Protein AF-A0A921ZK07-F1 (afdb_monomer_lite)

Foldseek 3Di:
DVVVVVVVVVVVVVLVVVQVVVLVVDDPLLSVLQVPADCDPHSRDPCVVVSVVVSVVVVVVVVVPPDPPPPPPPDDDPDDPDDDDDPPPDDDDDDDDDDDDDDDDDDDDDDDDDDDDDDDDDDDDDDPDDDPDDDDDDDDDDDDDD

Sequence (146 aa):
MDAIRILCDLQHSDSNTRRNFILFALKKEMKEHLTKTIIDGFLFGEQLCETLKSAKAVTKSGAELKPDSENRNVQGRPCKPGPSRPLNRKAPPARRPPGPAASTSRNYEPAHWTRPAPPLPQPALSSRQSYRHQAPAPRPSQRRRP

Organism: Manduca sexta (NCBI:txid7130)

Radius of gyration: 37.28 Å; chains: 1; bounding box: 109×57×79 Å

pLDDT: mean 71.56, std 17.66, range [44.19, 96.44]

Structure (mmCIF, N/CA/C/O backbone):
data_AF-A0A921ZK07-F1
#
_entry.id   AF-A0A921ZK07-F1
#
loop_
_atom_site.group_PDB
_atom_site.id
_atom_site.type_symbol
_atom_site.label_atom_id
_atom_site.label_alt_id
_atom_site.label_comp_id
_atom_site.label_asym_id
_atom_site.label_entity_id
_atom_site.label_seq_id
_atom_site.pdbx_PDB_ins_code
_atom_site.Cartn_x
_atom_site.Cartn_y
_atom_site.Cartn_z
_atom_site.occupancy
_atom_site.B_iso_or_equiv
_atom_site.auth_seq_id
_atom_site.auth_comp_id
_atom_site.auth_asym_id
_atom_site.auth_atom_id
_atom_site.pdbx_PDB_model_num
ATOM 1 N N . MET A 1 1 ? 13.019 8.284 -25.678 1.00 74.06 1 MET A N 1
ATOM 2 C CA . MET A 1 1 ? 12.558 8.628 -24.312 1.00 74.06 1 MET A CA 1
ATOM 3 C C . MET A 1 1 ? 11.719 7.514 -23.660 1.00 74.06 1 MET A C 1
ATOM 5 O O . MET A 1 1 ? 11.307 7.683 -22.521 1.00 74.06 1 MET A O 1
ATOM 9 N N . ASP A 1 2 ? 11.516 6.351 -24.295 1.00 91.88 2 ASP A N 1
ATOM 10 C CA . ASP A 1 2 ? 10.645 5.295 -23.740 1.00 91.88 2 ASP A CA 1
ATOM 11 C C . ASP A 1 2 ? 11.301 4.388 -22.696 1.00 91.88 2 ASP A C 1
ATOM 13 O O . ASP A 1 2 ? 10.620 3.912 -21.795 1.00 91.88 2 ASP A O 1
ATOM 17 N N . ALA A 1 3 ? 12.623 4.201 -22.748 1.00 95.31 3 ALA A N 1
ATOM 18 C CA . ALA A 1 3 ? 13.336 3.368 -21.777 1.00 95.31 3 ALA A CA 1
ATOM 19 C C . ALA A 1 3 ? 13.137 3.843 -20.324 1.00 95.31 3 ALA A C 1
ATOM 21 O O . ALA A 1 3 ? 12.960 3.024 -19.428 1.00 95.31 3 ALA A O 1
ATOM 22 N N . ILE A 1 4 ? 13.102 5.163 -20.099 1.00 95.75 4 ILE A N 1
ATOM 23 C CA . ILE A 1 4 ? 12.866 5.749 -18.770 1.00 95.75 4 ILE A CA 1
ATOM 24 C C . ILE A 1 4 ? 11.428 5.481 -18.315 1.00 95.75 4 ILE A C 1
ATOM 26 O O . ILE A 1 4 ? 11.216 5.121 -17.164 1.00 95.75 4 ILE A O 1
ATOM 30 N N . ARG A 1 5 ? 10.444 5.592 -19.219 1.00 95.94 5 ARG A N 1
ATOM 31 C CA . ARG A 1 5 ? 9.034 5.302 -18.907 1.00 95.94 5 ARG A CA 1
ATOM 32 C C . ARG A 1 5 ? 8.846 3.839 -18.518 1.00 95.94 5 ARG A C 1
ATOM 34 O O . ARG A 1 5 ? 8.295 3.567 -17.461 1.00 95.94 5 ARG A O 1
ATOM 41 N N . ILE A 1 6 ? 9.401 2.921 -19.311 1.00 96.44 6 ILE A N 1
ATOM 42 C CA . ILE A 1 6 ? 9.361 1.479 -19.032 1.00 96.44 6 ILE A CA 1
ATOM 43 C C . ILE A 1 6 ? 10.023 1.168 -17.682 1.00 96.44 6 ILE A C 1
ATOM 45 O O . ILE A 1 6 ? 9.493 0.378 -16.904 1.00 96.44 6 ILE A O 1
ATOM 49 N N . LEU A 1 7 ? 11.161 1.800 -17.378 1.00 96.38 7 LEU A N 1
ATOM 50 C CA . LEU A 1 7 ? 11.843 1.608 -16.099 1.00 96.38 7 LEU A CA 1
ATOM 51 C C . LEU A 1 7 ? 11.010 2.127 -14.919 1.00 96.38 7 LEU A C 1
ATOM 53 O O . LEU A 1 7 ? 10.919 1.447 -13.898 1.00 96.38 7 LEU A O 1
ATOM 57 N N . CYS A 1 8 ? 10.382 3.297 -15.056 1.00 95.00 8 CYS A N 1
ATOM 58 C CA . CYS A 1 8 ? 9.474 3.835 -14.044 1.00 95.00 8 CYS A CA 1
ATOM 59 C C . CYS A 1 8 ? 8.266 2.916 -13.817 1.00 95.00 8 CYS A C 1
ATOM 61 O O . CYS A 1 8 ? 7.923 2.649 -12.665 1.00 95.00 8 CYS A O 1
ATOM 63 N N . ASP A 1 9 ? 7.663 2.390 -14.885 1.00 95.38 9 ASP A N 1
ATOM 64 C CA . ASP A 1 9 ? 6.534 1.459 -14.792 1.00 95.38 9 ASP A CA 1
ATOM 65 C C . ASP A 1 9 ? 6.947 0.159 -14.085 1.00 95.38 9 ASP A C 1
ATOM 67 O O . ASP A 1 9 ? 6.244 -0.327 -13.192 1.00 95.38 9 ASP A O 1
ATOM 71 N N . LEU A 1 10 ? 8.128 -0.372 -14.417 1.00 96.38 10 LEU A N 1
ATOM 72 C CA . LEU A 1 10 ? 8.670 -1.575 -13.791 1.00 96.38 10 LEU A CA 1
ATOM 73 C C . LEU A 1 10 ? 8.946 -1.348 -12.300 1.00 96.38 10 LEU A C 1
ATOM 75 O O . LEU A 1 10 ? 8.469 -2.123 -11.471 1.00 96.38 10 LEU A O 1
ATOM 79 N N . GLN A 1 11 ? 9.615 -0.249 -11.951 1.00 94.69 11 GLN A N 1
ATOM 80 C CA . GLN A 1 11 ? 9.880 0.135 -10.562 1.00 94.69 11 GLN A CA 1
ATOM 81 C C . GLN A 1 11 ? 8.582 0.306 -9.759 1.00 94.69 11 GLN A C 1
ATOM 83 O O . GLN A 1 11 ? 8.489 -0.136 -8.609 1.00 94.69 11 GLN A O 1
ATOM 88 N N . HIS A 1 12 ? 7.566 0.932 -10.358 1.00 94.12 12 HIS A N 1
ATOM 89 C CA . HIS A 1 12 ? 6.263 1.120 -9.729 1.00 94.12 12 HIS A CA 1
ATOM 90 C C . HIS A 1 12 ? 5.552 -0.220 -9.493 1.00 94.12 12 HIS A C 1
ATOM 92 O O . HIS A 1 12 ? 5.036 -0.470 -8.398 1.00 94.12 12 HIS A O 1
ATOM 98 N N . SER A 1 13 ? 5.567 -1.108 -10.491 1.00 95.31 13 SER A N 1
ATOM 99 C CA . SER A 1 13 ? 4.964 -2.440 -10.397 1.00 95.31 13 SER A CA 1
ATOM 100 C C . SER A 1 13 ? 5.644 -3.320 -9.340 1.00 95.31 13 SER A C 1
ATOM 102 O O . SER A 1 13 ? 4.953 -3.965 -8.545 1.00 95.31 13 SER A O 1
ATOM 104 N N . ASP A 1 14 ? 6.978 -3.288 -9.259 1.00 95.38 14 ASP A N 1
ATOM 105 C CA . ASP A 1 14 ? 7.745 -4.042 -8.264 1.00 95.38 14 ASP A CA 1
ATOM 106 C C . ASP A 1 14 ? 7.466 -3.521 -6.850 1.00 95.38 14 ASP A C 1
ATOM 108 O O . ASP A 1 14 ? 7.134 -4.285 -5.939 1.00 95.38 14 ASP A O 1
ATOM 112 N N . SER A 1 15 ? 7.476 -2.198 -6.679 1.00 95.00 15 SER A N 1
ATOM 113 C CA . SER A 1 15 ? 7.170 -1.562 -5.395 1.00 95.00 15 SER A CA 1
ATOM 114 C C . SER A 1 15 ? 5.758 -1.910 -4.910 1.00 95.00 15 SER A C 1
ATOM 116 O O . SER A 1 15 ? 5.570 -2.281 -3.749 1.00 95.00 15 SER A O 1
ATOM 118 N N . ASN A 1 16 ? 4.756 -1.878 -5.792 1.00 93.75 16 ASN A N 1
ATOM 119 C CA . ASN A 1 16 ? 3.394 -2.285 -5.434 1.00 93.75 16 ASN A CA 1
ATOM 120 C C . ASN A 1 16 ? 3.303 -3.775 -5.090 1.00 93.75 16 ASN A C 1
ATOM 122 O O . ASN A 1 16 ? 2.633 -4.144 -4.122 1.00 93.75 16 ASN A O 1
ATOM 126 N N . THR A 1 17 ? 3.988 -4.634 -5.844 1.00 95.50 17 THR A N 1
ATOM 127 C CA . THR A 1 17 ? 3.996 -6.083 -5.601 1.00 95.50 17 THR A CA 1
ATOM 128 C C . THR A 1 17 ? 4.600 -6.401 -4.235 1.00 95.50 17 THR A C 1
ATOM 130 O O . THR A 1 17 ? 3.974 -7.085 -3.421 1.00 95.50 17 THR A O 1
ATOM 133 N N . ARG A 1 18 ? 5.769 -5.827 -3.932 1.00 95.50 18 ARG A N 1
ATOM 134 C CA . ARG A 1 18 ? 6.444 -5.966 -2.634 1.00 95.50 18 ARG A CA 1
ATOM 135 C C . ARG A 1 18 ? 5.578 -5.451 -1.491 1.00 95.50 18 ARG A C 1
ATOM 137 O O . ARG A 1 18 ? 5.453 -6.118 -0.464 1.00 95.50 18 ARG A O 1
ATOM 144 N N . ARG A 1 19 ? 4.937 -4.295 -1.672 1.00 94.38 19 ARG A N 1
ATOM 145 C CA . ARG A 1 19 ? 4.020 -3.737 -0.673 1.00 94.38 19 ARG A CA 1
ATOM 146 C C . ARG A 1 19 ? 2.864 -4.688 -0.393 1.00 94.38 19 ARG A C 1
ATOM 148 O O . ARG A 1 19 ? 2.606 -4.999 0.766 1.00 94.38 19 ARG A O 1
ATOM 155 N N . ASN A 1 20 ? 2.189 -5.164 -1.433 1.00 93.44 20 ASN A N 1
ATOM 156 C CA . ASN A 1 20 ? 1.038 -6.053 -1.295 1.00 93.44 20 ASN A CA 1
ATOM 157 C C . ASN A 1 20 ? 1.412 -7.373 -0.616 1.00 93.44 20 ASN A C 1
ATOM 159 O O . ASN A 1 20 ? 0.655 -7.861 0.225 1.00 93.44 20 ASN A O 1
ATOM 163 N N . PHE A 1 21 ? 2.597 -7.905 -0.924 1.00 95.19 21 PHE A N 1
ATOM 164 C CA . PHE A 1 21 ? 3.124 -9.098 -0.272 1.00 95.19 21 PHE A CA 1
ATOM 165 C C . PHE A 1 21 ? 3.306 -8.895 1.237 1.00 95.19 21 PHE A C 1
ATOM 167 O O . PHE A 1 21 ? 2.836 -9.705 2.034 1.00 95.19 21 PHE A O 1
ATOM 174 N N . ILE A 1 22 ? 3.908 -7.777 1.654 1.00 94.12 22 ILE A N 1
ATOM 175 C CA . ILE A 1 22 ? 4.076 -7.472 3.081 1.00 94.12 22 ILE A CA 1
ATOM 176 C C . ILE A 1 22 ? 2.721 -7.224 3.750 1.00 94.12 22 ILE A C 1
ATOM 178 O O . ILE A 1 22 ? 2.455 -7.777 4.815 1.00 94.12 22 ILE A O 1
ATOM 182 N N . LEU A 1 23 ? 1.831 -6.449 3.121 1.00 93.19 23 LEU A N 1
ATOM 183 C CA . LEU A 1 23 ? 0.497 -6.151 3.653 1.00 93.19 23 LEU A CA 1
ATOM 184 C C . LEU A 1 23 ? -0.361 -7.408 3.870 1.00 93.19 23 LEU A C 1
ATOM 186 O O . LEU A 1 23 ? -1.269 -7.377 4.700 1.00 93.19 23 LEU A O 1
ATOM 190 N N . PHE A 1 24 ? -0.102 -8.499 3.145 1.00 92.50 24 PHE A N 1
ATOM 191 C CA . PHE A 1 24 ? -0.786 -9.776 3.347 1.00 92.50 24 PHE A CA 1
ATOM 192 C C . PHE A 1 24 ? -0.428 -10.438 4.686 1.00 92.50 24 PHE A C 1
ATOM 194 O O . PHE A 1 24 ? -1.287 -11.061 5.306 1.00 92.50 24 PHE A O 1
ATOM 201 N N . ALA A 1 25 ? 0.805 -10.265 5.164 1.00 92.50 25 ALA A N 1
ATOM 202 C CA . ALA A 1 25 ? 1.273 -10.850 6.421 1.00 92.50 25 ALA A CA 1
ATOM 203 C C . ALA A 1 25 ? 0.873 -10.037 7.670 1.00 92.50 25 ALA A C 1
ATOM 205 O O . ALA A 1 25 ? 1.085 -10.484 8.799 1.00 92.50 25 ALA A O 1
ATOM 206 N N . LEU A 1 26 ? 0.318 -8.832 7.498 1.00 91.44 26 LEU A N 1
ATOM 207 C CA . LEU A 1 26 ? 0.016 -7.916 8.598 1.00 91.44 26 LEU A CA 1
ATOM 208 C C . LEU A 1 26 ? -1.435 -8.020 9.081 1.00 91.44 26 LEU A C 1
ATOM 210 O O . LEU A 1 26 ? -2.358 -8.365 8.346 1.00 91.44 26 LEU A O 1
ATOM 214 N N . LYS A 1 27 ? -1.648 -7.646 10.349 1.00 91.44 27 LYS A N 1
ATOM 215 C CA . LYS A 1 27 ? -2.985 -7.542 10.952 1.00 91.44 27 LYS A CA 1
ATOM 216 C C . LYS A 1 27 ? -3.842 -6.527 10.187 1.00 91.44 27 LYS A C 1
ATOM 218 O O . LYS A 1 27 ? -3.341 -5.483 9.770 1.00 91.44 27 LYS A O 1
ATOM 223 N N . LYS A 1 28 ? -5.149 -6.802 10.082 1.00 89.44 28 LYS A N 1
ATOM 224 C CA . LYS A 1 28 ? -6.123 -5.985 9.330 1.00 89.44 28 LYS A CA 1
ATOM 225 C C . LYS A 1 28 ? -6.067 -4.493 9.680 1.00 89.44 28 LYS A C 1
ATOM 227 O O . LYS A 1 28 ? -6.070 -3.667 8.777 1.00 89.44 28 LYS A O 1
ATOM 232 N N . GLU A 1 29 ? -5.983 -4.162 10.965 1.00 86.31 29 GLU A N 1
ATOM 233 C CA . GLU A 1 29 ? -5.932 -2.771 11.439 1.00 86.31 29 GLU A CA 1
ATOM 234 C C . GLU A 1 29 ? -4.684 -2.048 10.923 1.00 86.31 29 GLU A C 1
ATOM 236 O O . GLU A 1 29 ? -4.762 -0.977 10.334 1.00 86.31 29 GLU A O 1
ATOM 241 N N . MET A 1 30 ? -3.518 -2.683 11.054 1.00 87.12 30 MET A N 1
ATOM 242 C CA . MET A 1 30 ? -2.250 -2.098 10.624 1.00 87.12 30 MET A CA 1
ATOM 243 C C . MET A 1 30 ? -2.165 -1.989 9.098 1.00 87.12 30 MET A C 1
ATOM 245 O O . MET A 1 30 ? -1.643 -1.008 8.573 1.00 87.12 30 MET A O 1
ATOM 249 N N . LYS A 1 31 ? -2.747 -2.958 8.383 1.00 91.50 31 LYS A N 1
ATOM 250 C CA . LYS A 1 31 ? -2.878 -2.925 6.925 1.00 91.50 31 LYS A CA 1
ATOM 251 C C . LYS A 1 31 ? -3.627 -1.677 6.453 1.00 91.50 31 LYS A C 1
ATOM 253 O O . LYS A 1 31 ? -3.201 -1.064 5.479 1.00 91.50 31 LYS A O 1
ATOM 258 N N . GLU A 1 32 ? -4.704 -1.280 7.129 1.00 90.00 32 GLU A N 1
ATOM 259 C CA . GLU A 1 32 ? -5.491 -0.106 6.733 1.00 90.00 32 GLU A CA 1
ATOM 260 C C . GLU A 1 32 ? -4.671 1.191 6.794 1.00 90.00 32 GLU A C 1
ATOM 262 O O . GLU A 1 32 ? -4.749 2.016 5.884 1.00 90.00 32 GLU A O 1
ATOM 267 N N . HIS A 1 33 ? -3.843 1.348 7.827 1.00 89.44 33 HIS A N 1
ATOM 268 C CA . HIS A 1 33 ? -2.969 2.513 7.962 1.00 89.44 33 HIS A CA 1
ATOM 269 C C . HIS A 1 33 ? -1.824 2.497 6.944 1.00 89.44 33 HIS A C 1
ATOM 271 O O . HIS A 1 33 ? -1.545 3.515 6.317 1.00 89.44 33 HIS A O 1
ATOM 277 N N . LEU A 1 34 ? -1.206 1.335 6.720 1.00 90.88 34 LEU A N 1
ATOM 278 C CA . LEU A 1 34 ? -0.067 1.191 5.808 1.00 90.88 34 LEU A CA 1
ATOM 279 C C . LEU A 1 34 ? -0.450 1.212 4.323 1.00 90.88 34 LEU A C 1
ATOM 281 O O . LEU A 1 34 ? 0.401 1.453 3.477 1.00 90.88 34 LEU A O 1
ATOM 285 N N . THR A 1 35 ? -1.719 0.974 3.985 1.00 90.50 35 THR A N 1
ATOM 286 C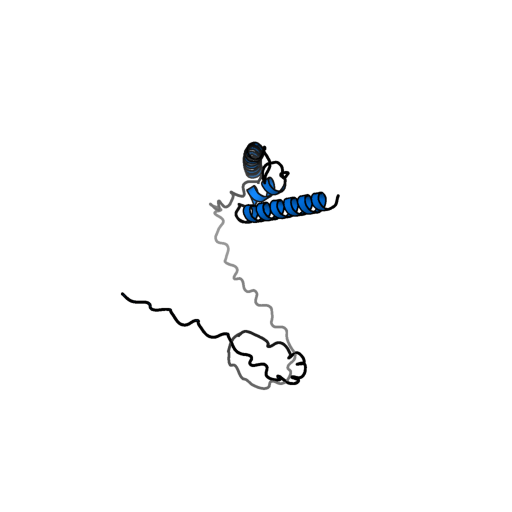 CA . THR A 1 35 ? -2.197 1.105 2.596 1.00 90.50 35 THR A CA 1
ATOM 287 C C . THR A 1 35 ? -2.326 2.575 2.182 1.00 90.50 35 THR A C 1
ATOM 289 O O . THR A 1 35 ? -2.262 2.887 0.998 1.00 90.50 35 THR A O 1
ATOM 292 N N . LYS A 1 36 ? -2.494 3.486 3.152 1.00 88.56 36 LYS A N 1
ATOM 293 C CA . LYS A 1 36 ? -2.657 4.929 2.915 1.00 88.56 36 LYS A CA 1
ATOM 294 C C . LYS A 1 36 ? -1.316 5.659 2.749 1.00 88.56 36 LYS A C 1
ATOM 296 O O . LYS A 1 36 ? -1.322 6.850 2.453 1.00 88.56 36 LYS A O 1
ATOM 301 N N . THR A 1 37 ? -0.181 4.983 2.949 1.00 90.38 37 THR A N 1
ATOM 302 C CA . THR A 1 37 ? 1.137 5.618 2.852 1.00 90.38 37 THR A CA 1
ATOM 303 C C . THR A 1 37 ? 1.645 5.693 1.413 1.00 90.38 37 THR A C 1
ATOM 305 O O . THR A 1 37 ? 1.381 4.830 0.570 1.00 90.38 37 THR A O 1
ATOM 308 N N . ILE A 1 38 ? 2.388 6.760 1.124 1.00 87.75 38 ILE A N 1
ATOM 309 C CA . ILE A 1 38 ? 2.998 7.007 -0.186 1.00 87.75 38 ILE A CA 1
ATOM 310 C C . ILE A 1 38 ? 4.273 6.156 -0.300 1.00 87.75 38 ILE A C 1
ATOM 312 O O . ILE A 1 38 ? 4.975 5.958 0.688 1.00 87.75 38 ILE A O 1
ATOM 316 N N . ILE A 1 39 ? 4.547 5.594 -1.488 1.00 88.50 39 ILE A N 1
ATOM 317 C CA . ILE A 1 39 ? 5.858 4.969 -1.750 1.00 88.50 39 ILE A CA 1
ATOM 318 C C . ILE A 1 39 ? 6.853 6.105 -1.975 1.00 88.50 39 ILE A C 1
ATOM 320 O O . ILE A 1 39 ? 6.635 6.909 -2.880 1.00 88.50 39 ILE A O 1
ATOM 324 N N . ASP A 1 40 ? 7.930 6.152 -1.207 1.00 86.25 40 ASP A N 1
ATOM 325 C CA . ASP A 1 40 ? 9.048 7.068 -1.432 1.00 86.25 40 ASP A CA 1
ATOM 326 C C . ASP A 1 40 ? 10.355 6.267 -1.550 1.00 86.25 40 ASP A C 1
ATOM 328 O O . ASP A 1 40 ? 10.350 5.166 -2.111 1.00 86.25 40 ASP A O 1
ATOM 332 N N . GLY A 1 41 ? 11.480 6.787 -1.043 1.00 85.69 41 GLY A N 1
ATOM 333 C CA . GLY A 1 41 ? 12.724 6.018 -0.927 1.00 85.69 41 GLY A CA 1
ATOM 334 C C . GLY A 1 41 ? 12.546 4.695 -0.167 1.00 85.69 41 GLY A C 1
ATOM 335 O O . GLY A 1 41 ? 13.324 3.757 -0.359 1.00 85.69 41 GLY A O 1
ATOM 336 N N . PHE A 1 42 ? 11.481 4.582 0.633 1.00 89.31 42 PHE A N 1
ATOM 337 C CA . PHE A 1 42 ? 11.064 3.378 1.329 1.00 89.31 42 PHE A CA 1
ATOM 338 C C . PHE A 1 42 ? 9.673 2.910 0.878 1.00 89.31 42 PHE A C 1
ATOM 340 O O . PHE A 1 42 ? 8.796 3.661 0.452 1.00 89.31 42 PHE A O 1
ATOM 347 N N . LEU A 1 43 ? 9.426 1.610 1.044 1.00 90.62 43 LEU A N 1
ATOM 348 C CA . LEU A 1 43 ? 8.199 0.956 0.579 1.00 90.62 43 LEU A CA 1
ATOM 349 C C . LEU A 1 43 ? 6.912 1.489 1.242 1.00 90.62 43 LEU A C 1
ATOM 351 O O . LEU A 1 43 ? 5.825 1.360 0.675 1.00 90.62 43 LEU A O 1
ATOM 355 N N . PHE A 1 44 ? 7.025 2.061 2.443 1.00 92.12 44 PHE A N 1
ATOM 356 C CA . PHE A 1 44 ? 5.905 2.582 3.237 1.00 92.12 44 PHE A CA 1
ATOM 357 C C . PHE A 1 44 ? 6.065 4.048 3.641 1.00 92.12 44 PHE A C 1
ATOM 359 O O . PHE A 1 44 ? 5.294 4.509 4.485 1.00 92.12 44 PHE A O 1
ATOM 366 N N . GLY A 1 45 ? 7.035 4.758 3.075 1.00 90.06 45 GLY A N 1
ATOM 367 C CA . GLY A 1 45 ? 7.335 6.115 3.495 1.00 90.06 45 GLY A CA 1
ATOM 368 C C . GLY A 1 45 ? 8.480 6.198 4.504 1.00 90.06 45 GLY A C 1
ATOM 369 O O . GLY A 1 45 ? 8.617 5.330 5.372 1.00 90.06 45 GLY A O 1
ATOM 370 N N . GLU A 1 46 ? 9.230 7.294 4.474 1.00 90.12 46 GLU A N 1
ATOM 371 C CA . GLU A 1 46 ? 10.140 7.708 5.552 1.00 90.12 46 GLU A CA 1
ATOM 372 C C . GLU A 1 46 ? 9.372 7.944 6.863 1.00 90.12 46 GLU A C 1
ATOM 374 O O . GLU A 1 46 ? 9.836 7.600 7.952 1.00 90.12 46 GLU A O 1
ATOM 379 N N . GLN A 1 47 ? 8.129 8.424 6.754 1.00 87.38 47 GLN A N 1
ATOM 380 C CA . GLN A 1 47 ? 7.236 8.711 7.883 1.00 87.38 47 GLN A CA 1
ATOM 381 C C . GLN A 1 47 ? 6.490 7.479 8.429 1.00 87.38 47 GLN A C 1
ATOM 383 O O . GLN A 1 47 ? 5.443 7.587 9.081 1.00 87.38 47 GLN A O 1
ATOM 388 N N . LEU A 1 48 ? 7.026 6.276 8.208 1.00 89.81 48 LEU A N 1
ATOM 389 C CA . LEU A 1 48 ? 6.459 5.032 8.736 1.00 89.81 48 LEU A CA 1
ATOM 390 C C . LEU A 1 48 ? 6.371 5.045 10.270 1.00 89.81 48 LEU A C 1
ATOM 392 O O . LEU A 1 48 ? 5.369 4.612 10.842 1.00 89.81 48 LEU A O 1
ATOM 396 N N . CYS A 1 49 ? 7.401 5.560 10.946 1.00 88.88 49 CYS A N 1
ATOM 397 C CA . CYS A 1 49 ? 7.434 5.652 12.407 1.00 88.88 49 CYS A CA 1
ATOM 398 C C . CYS A 1 49 ? 6.298 6.524 12.958 1.00 88.88 49 CYS A C 1
ATOM 400 O O . CYS A 1 49 ? 5.663 6.159 13.951 1.00 88.88 49 CYS A O 1
ATOM 402 N N . GLU A 1 50 ? 6.023 7.658 12.316 1.00 88.88 50 GLU A N 1
ATOM 403 C CA . GLU A 1 50 ? 4.927 8.554 12.690 1.00 88.88 50 GLU A CA 1
ATOM 404 C C . GLU A 1 50 ? 3.568 7.914 12.406 1.00 88.88 50 GLU A C 1
ATOM 406 O O . GLU A 1 50 ? 2.692 7.906 13.273 1.00 88.88 50 GLU A O 1
ATOM 411 N N . THR A 1 51 ? 3.435 7.271 11.243 1.00 88.56 51 THR A N 1
ATOM 412 C CA . THR A 1 51 ? 2.232 6.523 10.852 1.00 88.56 51 THR A CA 1
ATOM 413 C C . THR A 1 51 ? 1.918 5.396 11.837 1.00 88.56 51 THR A C 1
ATOM 415 O O . THR A 1 51 ? 0.761 5.153 12.167 1.00 88.56 51 THR A O 1
ATOM 418 N N . LEU A 1 52 ? 2.934 4.707 12.360 1.00 90.31 52 LEU A N 1
ATOM 419 C CA . LEU A 1 52 ? 2.725 3.636 13.332 1.00 90.31 52 LEU A CA 1
ATOM 420 C C . LEU A 1 52 ? 2.294 4.175 14.703 1.00 90.31 52 LEU A C 1
ATOM 422 O O . LEU A 1 52 ? 1.462 3.560 15.375 1.00 90.31 52 LEU A O 1
ATOM 426 N N . LYS A 1 53 ? 2.848 5.315 15.133 1.00 90.62 53 LYS A N 1
ATOM 427 C CA . LYS A 1 53 ? 2.433 5.984 16.376 1.00 90.62 53 LYS A CA 1
ATOM 428 C C . LYS A 1 53 ? 0.989 6.472 16.272 1.00 90.62 53 LYS A C 1
ATOM 430 O O . LYS A 1 53 ? 0.202 6.215 17.183 1.00 90.62 53 LYS A O 1
ATOM 435 N N . SER A 1 54 ? 0.633 7.108 15.157 1.00 88.12 54 SER A N 1
ATOM 436 C CA . SER A 1 54 ? -0.729 7.588 14.917 1.00 88.12 54 SER A CA 1
ATOM 437 C C . SER A 1 54 ? -1.718 6.432 14.786 1.00 88.12 54 SER A C 1
ATOM 439 O O . SER A 1 54 ? -2.761 6.474 15.426 1.00 88.12 54 SER A O 1
ATOM 441 N N . ALA A 1 55 ? -1.368 5.353 14.079 1.00 87.75 55 ALA A N 1
ATOM 442 C CA . ALA A 1 55 ? -2.189 4.146 13.993 1.00 87.75 55 ALA A CA 1
ATOM 443 C C . ALA A 1 55 ? -2.511 3.576 15.381 1.00 87.75 55 ALA A C 1
ATOM 445 O O . ALA A 1 55 ? -3.669 3.327 15.697 1.00 87.75 55 ALA A O 1
ATOM 446 N N . LYS A 1 56 ? -1.505 3.440 16.255 1.00 87.56 56 LYS A N 1
ATOM 447 C CA . LYS A 1 56 ? -1.717 2.958 17.629 1.00 87.56 56 LYS A CA 1
ATOM 448 C C . LYS A 1 56 ? -2.599 3.899 18.451 1.00 87.56 56 LYS A C 1
ATOM 450 O O . LYS A 1 56 ? -3.450 3.419 19.197 1.00 87.56 56 LYS A O 1
ATOM 455 N N . ALA A 1 57 ? -2.409 5.212 18.318 1.00 86.75 57 ALA A N 1
ATOM 456 C CA . ALA A 1 57 ? -3.247 6.202 18.990 1.00 86.75 57 ALA A CA 1
ATOM 457 C C . ALA A 1 57 ? -4.704 6.129 18.500 1.00 86.75 57 ALA A C 1
ATOM 459 O O . ALA A 1 57 ? -5.614 6.075 19.320 1.00 86.75 57 ALA A O 1
ATOM 460 N N . VAL A 1 58 ? -4.920 6.025 17.184 1.00 85.81 58 VAL A N 1
ATOM 461 C CA . VAL A 1 58 ? -6.250 5.901 16.568 1.00 85.81 58 VAL A CA 1
ATOM 462 C C . VAL A 1 58 ? -6.936 4.600 16.975 1.00 85.81 58 VAL A C 1
ATOM 464 O O . VAL A 1 58 ? -8.102 4.639 17.357 1.00 85.81 58 VAL A O 1
ATOM 467 N N . THR A 1 59 ? -6.238 3.460 16.964 1.00 85.00 59 THR A N 1
ATOM 468 C CA . THR A 1 59 ? -6.800 2.186 17.441 1.00 85.00 59 THR A CA 1
ATOM 469 C C . THR A 1 59 ? -7.190 2.270 18.917 1.00 85.00 59 THR A C 1
ATOM 471 O O . THR A 1 59 ? -8.260 1.790 19.287 1.00 85.00 59 THR A O 1
ATOM 474 N N . LYS A 1 60 ? -6.367 2.915 19.758 1.00 86.06 60 LYS A N 1
ATOM 475 C CA . LYS A 1 60 ? -6.680 3.119 21.179 1.00 86.06 60 LYS A CA 1
ATOM 476 C C . LYS A 1 60 ? -7.917 4.004 21.360 1.00 86.06 60 LYS A C 1
ATOM 478 O O . LYS A 1 60 ? -8.854 3.595 22.038 1.00 86.06 60 LYS A O 1
ATOM 483 N N . SER A 1 61 ? -7.960 5.168 20.715 1.00 81.25 61 SER A N 1
ATOM 484 C CA . SER A 1 61 ? -9.116 6.071 20.780 1.00 81.25 61 SER A CA 1
ATOM 485 C C . SER A 1 61 ? -10.382 5.430 20.204 1.00 81.25 61 SER A C 1
ATOM 487 O O . SER A 1 61 ? -11.467 5.600 20.748 1.00 81.25 61 SER A O 1
ATOM 489 N N . GLY A 1 62 ? -10.263 4.639 19.137 1.00 81.75 62 GLY A N 1
ATOM 490 C CA . GLY A 1 62 ? -11.381 3.894 18.561 1.00 81.75 62 GLY A CA 1
ATOM 491 C C . GLY A 1 62 ? -11.906 2.775 19.466 1.00 81.75 62 GLY A C 1
ATOM 492 O O . GLY A 1 62 ? -13.088 2.443 19.388 1.00 81.75 62 GLY A O 1
ATOM 493 N N . ALA A 1 63 ? -11.060 2.206 20.331 1.00 79.81 63 ALA A N 1
ATOM 494 C CA . ALA A 1 63 ? -11.482 1.233 21.334 1.00 79.81 63 ALA A CA 1
ATOM 495 C C . ALA A 1 63 ? -12.289 1.890 22.465 1.00 79.81 63 ALA A C 1
ATOM 497 O O . ALA A 1 63 ? -13.302 1.331 22.864 1.00 79.81 63 ALA A O 1
ATOM 498 N N . GLU A 1 64 ? -11.900 3.087 22.918 1.00 75.25 64 GLU A N 1
ATOM 499 C CA . GLU A 1 64 ? -12.628 3.849 23.952 1.00 75.25 64 GLU A CA 1
ATOM 500 C C . GLU A 1 64 ? -13.987 4.383 23.458 1.00 75.25 64 GLU A C 1
ATOM 502 O O . GLU A 1 64 ? -14.916 4.554 24.242 1.00 75.25 64 GLU A O 1
ATOM 507 N N . LEU A 1 65 ? -14.122 4.634 22.151 1.00 75.06 65 LEU A N 1
ATOM 508 C CA . LEU A 1 65 ? -15.361 5.128 21.535 1.00 75.06 65 LEU A CA 1
ATOM 509 C C . LEU A 1 65 ? -16.363 4.025 21.182 1.00 75.06 65 LEU A C 1
ATOM 511 O O . LEU A 1 65 ? -17.536 4.323 20.938 1.00 75.06 65 LEU A O 1
ATOM 515 N N . LYS A 1 66 ? -15.932 2.760 21.112 1.00 70.06 66 LYS A N 1
ATOM 516 C CA . LYS A 1 66 ? -16.886 1.658 20.992 1.00 70.06 66 LYS A CA 1
ATOM 517 C C . LYS A 1 66 ? -17.604 1.546 22.335 1.00 70.06 66 LYS A C 1
ATOM 519 O O . LYS A 1 66 ? -16.925 1.328 23.333 1.00 70.06 66 LYS A O 1
ATOM 524 N N . PRO A 1 67 ? -18.945 1.686 22.383 1.00 61.66 67 PRO A N 1
ATOM 525 C CA . PRO A 1 67 ? -19.671 1.446 23.615 1.00 61.66 67 PRO A CA 1
ATOM 526 C C . PRO A 1 67 ? -19.328 0.036 24.058 1.00 61.66 67 PRO A C 1
ATOM 528 O O . PRO A 1 67 ? -19.470 -0.919 23.282 1.00 61.66 67 PRO A O 1
ATOM 531 N N . ASP A 1 68 ? -18.806 -0.050 25.274 1.00 57.59 68 ASP A N 1
ATOM 532 C CA . ASP A 1 68 ? -18.383 -1.300 25.854 1.00 57.59 68 ASP A CA 1
ATOM 533 C C . ASP A 1 68 ? -19.555 -2.276 25.741 1.00 57.59 68 ASP A C 1
ATOM 535 O O . ASP A 1 68 ? -20.632 -2.079 26.307 1.00 57.59 68 ASP A O 1
ATOM 539 N N . SER A 1 69 ? -19.379 -3.313 24.925 1.00 57.25 69 SER A N 1
ATOM 540 C CA . SER A 1 69 ? -20.325 -4.428 24.891 1.00 57.25 69 SER A CA 1
ATOM 541 C C . SER A 1 69 ? -20.108 -5.330 26.108 1.00 57.25 69 SER A C 1
ATOM 543 O O . SER A 1 69 ? -20.573 -6.468 26.125 1.00 57.25 69 SER A O 1
ATOM 545 N N . GLU A 1 70 ? -19.410 -4.838 27.131 1.00 55.66 70 GLU A N 1
ATOM 546 C CA . GLU A 1 70 ? -19.338 -5.370 28.481 1.00 55.66 70 GLU A CA 1
ATOM 547 C C . GLU A 1 70 ? -20.668 -5.123 29.212 1.00 55.66 70 GLU A C 1
ATOM 549 O O . GLU A 1 70 ? -20.780 -4.394 30.194 1.00 55.66 70 GLU A O 1
ATOM 554 N N . ASN A 1 71 ? -21.731 -5.763 28.727 1.00 52.22 71 ASN A N 1
ATOM 555 C CA . ASN A 1 71 ? -22.815 -6.154 29.617 1.00 52.22 71 ASN A CA 1
ATOM 556 C C . ASN A 1 71 ? -23.387 -7.513 29.214 1.00 52.22 71 ASN A C 1
ATOM 558 O O . ASN A 1 71 ? -24.553 -7.678 28.855 1.00 52.22 71 ASN A O 1
ATOM 562 N N . ARG A 1 72 ? -22.527 -8.530 29.299 1.00 53.34 72 ARG A N 1
ATOM 563 C CA . ARG A 1 72 ? -22.956 -9.886 29.656 1.00 53.34 72 ARG A CA 1
ATOM 564 C C . ARG A 1 72 ? -22.580 -10.190 31.103 1.00 53.34 72 ARG A C 1
ATOM 566 O O . ARG A 1 72 ? -22.084 -11.267 31.402 1.00 53.34 72 ARG A O 1
ATOM 573 N N . ASN A 1 73 ? -22.897 -9.273 32.015 1.00 47.44 73 ASN A N 1
ATOM 574 C CA . ASN A 1 73 ? -23.172 -9.671 33.385 1.00 47.44 73 ASN A CA 1
ATOM 575 C C . ASN A 1 73 ? -24.658 -10.056 33.477 1.00 47.44 73 ASN A C 1
ATOM 577 O O . ASN A 1 73 ? -25.514 -9.261 33.855 1.00 47.44 73 ASN A O 1
ATOM 581 N N . VAL A 1 74 ? -24.988 -11.290 33.082 1.00 56.81 74 VAL A N 1
ATOM 582 C CA . VAL A 1 74 ? -26.268 -11.906 33.463 1.00 56.81 74 VAL A CA 1
ATOM 583 C C . VAL A 1 74 ? -26.110 -12.411 34.898 1.00 56.81 74 VAL A C 1
ATOM 585 O O . VAL A 1 74 ? -26.036 -13.610 35.148 1.00 56.81 74 VAL A O 1
ATOM 588 N N . GLN A 1 75 ? -26.028 -11.490 35.854 1.00 55.72 75 GLN A N 1
ATOM 589 C CA . GLN A 1 75 ? -26.282 -11.788 37.257 1.00 55.72 75 GLN A CA 1
ATOM 590 C C . GLN A 1 75 ? -27.621 -11.172 37.652 1.00 55.72 75 GLN A C 1
ATOM 592 O O . GLN A 1 75 ? -27.806 -9.961 37.663 1.00 55.72 75 GLN A O 1
ATOM 597 N N . GLY A 1 76 ? -28.555 -12.061 37.995 1.00 53.25 76 GLY A N 1
ATOM 598 C CA . GLY A 1 76 ? -29.543 -11.801 39.034 1.00 53.25 76 GLY A CA 1
ATOM 599 C C . GLY A 1 76 ? -30.742 -10.930 38.665 1.00 53.25 76 GLY A C 1
ATOM 600 O O . GLY A 1 76 ? -30.876 -9.814 39.153 1.00 53.25 76 GLY A O 1
ATOM 601 N N . ARG A 1 77 ? -31.725 -11.502 37.960 1.00 52.88 77 ARG A N 1
ATOM 602 C CA . ARG A 1 77 ? -33.133 -11.189 38.266 1.00 52.88 77 ARG A CA 1
ATOM 603 C C . ARG A 1 77 ? -33.750 -12.369 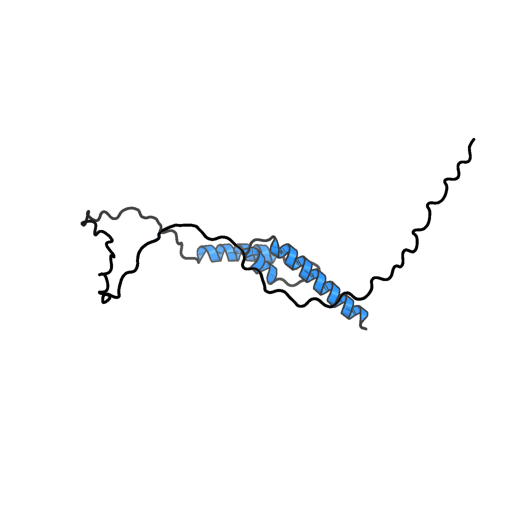39.018 1.00 52.88 77 ARG A C 1
ATOM 605 O O . ARG A 1 77 ? -33.931 -13.418 38.402 1.00 52.88 77 ARG A O 1
ATOM 612 N N . PRO A 1 78 ? -34.141 -12.233 40.299 1.00 55.59 78 PRO A N 1
ATOM 613 C CA . PRO A 1 78 ? -35.063 -13.173 40.903 1.00 55.59 78 PRO A CA 1
ATOM 614 C C . PRO A 1 78 ? -36.465 -12.793 40.420 1.00 55.59 78 PRO A C 1
ATOM 616 O O . PRO A 1 78 ? -37.108 -11.881 40.933 1.00 55.59 78 PRO A O 1
ATOM 619 N N . CYS A 1 79 ? -36.948 -13.471 39.388 1.00 51.19 79 CYS A N 1
ATOM 620 C CA . CYS A 1 79 ? -38.360 -13.432 39.031 1.00 51.19 79 CYS A CA 1
ATOM 621 C C . CYS A 1 79 ? -38.841 -14.865 38.860 1.00 51.19 79 CYS A C 1
ATOM 623 O O . CYS A 1 79 ? -38.634 -15.463 37.816 1.00 51.19 79 CYS A O 1
ATOM 625 N N . LYS A 1 80 ? -39.410 -15.369 39.964 1.00 60.31 80 LYS A N 1
ATOM 626 C CA . LYS A 1 80 ? -40.509 -16.338 40.117 1.00 60.31 80 LYS A CA 1
ATOM 627 C C . LYS A 1 80 ? -40.620 -17.434 39.035 1.00 60.31 80 LYS A C 1
ATOM 629 O O . LYS A 1 80 ? -40.768 -17.100 37.863 1.00 60.31 80 LYS A O 1
ATOM 634 N N . PRO A 1 81 ? -40.693 -18.730 39.403 1.00 50.91 81 PRO A N 1
ATOM 635 C CA . PRO A 1 81 ? -40.972 -19.800 38.448 1.00 50.91 81 PRO A CA 1
ATOM 636 C C . PRO A 1 81 ? -42.404 -19.651 37.909 1.00 50.91 81 PRO A C 1
ATOM 638 O O . PRO A 1 81 ? -43.366 -20.148 38.485 1.00 50.91 81 PRO A O 1
ATOM 641 N N . GLY A 1 82 ? -42.558 -18.912 36.813 1.00 60.81 82 GLY A N 1
ATOM 642 C CA . GLY A 1 82 ? -43.746 -18.985 35.972 1.00 60.81 82 GLY A CA 1
ATOM 643 C C . GLY A 1 82 ? -43.743 -20.328 35.239 1.00 60.81 82 GLY A C 1
ATOM 644 O O . GLY A 1 82 ? -42.665 -20.825 34.899 1.00 60.81 82 GLY A O 1
ATOM 645 N N . PRO A 1 83 ? -44.909 -20.951 35.004 1.00 58.09 83 PRO A N 1
ATOM 646 C CA . PRO A 1 83 ? -44.962 -22.280 34.423 1.00 58.09 83 PRO A CA 1
ATOM 647 C C . PRO A 1 83 ? -44.313 -22.264 33.039 1.00 58.09 83 PRO A C 1
ATOM 649 O O . PRO A 1 83 ? -44.709 -21.502 32.154 1.00 58.09 83 PRO A O 1
ATOM 652 N N . SER A 1 84 ? -43.301 -23.122 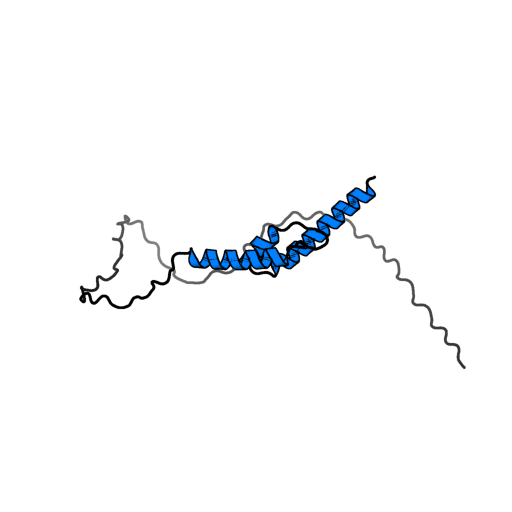32.894 1.00 62.22 84 SER A N 1
ATOM 653 C CA . SER A 1 84 ? -42.696 -23.541 31.634 1.00 62.22 84 SER A CA 1
ATOM 654 C C . SER A 1 84 ? -43.784 -23.696 30.573 1.00 62.22 84 SER A C 1
ATOM 656 O O . SER A 1 84 ? -44.600 -24.616 30.633 1.00 62.22 84 SER A O 1
ATOM 658 N N . ARG A 1 85 ? -43.837 -22.764 29.618 1.00 64.69 85 ARG A N 1
ATOM 659 C CA . ARG A 1 85 ? -44.622 -22.950 28.400 1.00 64.69 85 ARG A CA 1
ATOM 660 C C . ARG A 1 85 ? -43.786 -23.839 27.481 1.00 64.69 85 ARG A C 1
ATOM 662 O O . ARG A 1 85 ? -42.757 -23.366 26.996 1.00 64.69 85 ARG A O 1
ATOM 669 N N . PRO A 1 86 ? -44.178 -25.097 27.221 1.00 65.56 86 PRO A N 1
ATOM 670 C CA . PRO A 1 86 ? -43.450 -25.918 26.270 1.00 65.56 86 PRO A CA 1
ATOM 671 C C . PRO A 1 86 ? -43.558 -25.291 24.875 1.00 65.56 86 PRO A C 1
ATOM 673 O O . PRO A 1 86 ? -44.651 -24.934 24.426 1.00 65.56 86 PRO A O 1
ATOM 676 N N . LEU A 1 87 ? -42.416 -25.165 24.188 1.00 66.19 87 LEU A N 1
ATOM 677 C CA . LEU A 1 87 ? -42.317 -24.844 22.763 1.00 66.19 87 LEU A CA 1
ATOM 678 C C . LEU A 1 87 ? -42.960 -25.968 21.927 1.00 66.19 87 LEU A C 1
ATOM 680 O O . LEU A 1 87 ? -42.289 -26.736 21.247 1.00 66.19 87 LEU A O 1
ATOM 684 N N . ASN A 1 88 ? -44.286 -26.044 21.939 1.00 64.44 88 ASN A N 1
ATOM 685 C CA . ASN A 1 88 ? -45.058 -26.873 21.025 1.00 64.44 88 ASN A CA 1
ATOM 686 C C . ASN A 1 88 ? -45.503 -26.019 19.833 1.00 64.44 88 ASN A C 1
ATOM 688 O O . ASN A 1 88 ? -46.686 -25.747 19.649 1.00 64.44 88 ASN A O 1
ATOM 692 N N . ARG A 1 89 ? -44.554 -25.608 18.981 1.00 62.59 89 ARG A N 1
ATOM 693 C CA . ARG A 1 89 ? -44.879 -25.247 17.591 1.00 62.59 89 ARG A CA 1
ATOM 694 C C . ARG A 1 89 ? -45.036 -26.538 16.788 1.00 62.59 89 ARG A C 1
ATOM 696 O O . ARG A 1 89 ? -44.156 -26.922 16.027 1.00 62.59 89 ARG A O 1
ATOM 703 N N . LYS A 1 90 ? -46.167 -27.216 16.966 1.00 62.12 90 LYS A N 1
ATOM 704 C CA . LYS A 1 90 ? -46.692 -28.132 15.950 1.00 62.12 90 LYS A CA 1
ATOM 705 C C . LYS A 1 90 ? -47.807 -27.382 15.236 1.00 62.12 90 LYS A C 1
ATOM 707 O O . LYS A 1 90 ? -48.832 -27.081 15.838 1.00 62.12 90 LYS A O 1
ATOM 712 N N . ALA A 1 91 ? -47.559 -27.009 13.983 1.00 65.69 91 ALA A N 1
ATOM 713 C CA . ALA A 1 91 ? -48.592 -26.456 13.119 1.00 65.69 91 ALA A CA 1
ATOM 714 C C . ALA A 1 91 ? -49.746 -27.473 12.989 1.00 65.69 91 ALA A C 1
ATOM 716 O O . ALA A 1 91 ? -49.480 -28.680 12.983 1.00 65.69 91 ALA A O 1
ATOM 717 N N . PRO A 1 92 ? -51.010 -27.027 12.892 1.00 68.12 92 PRO A N 1
ATOM 718 C CA . PRO A 1 92 ? -52.115 -27.937 12.630 1.00 68.12 92 PRO A CA 1
ATOM 719 C C . PRO A 1 92 ? -51.886 -28.633 11.277 1.00 68.12 92 PRO A C 1
ATOM 721 O O . PRO A 1 92 ? -51.459 -27.975 10.323 1.00 68.12 92 PRO A O 1
ATOM 724 N N . PRO A 1 93 ? -52.131 -29.951 11.160 1.00 65.69 93 PRO A N 1
ATOM 725 C CA . PRO A 1 93 ? -52.007 -30.633 9.882 1.00 65.69 93 PRO A CA 1
ATOM 726 C C . PRO A 1 93 ? -53.013 -30.028 8.900 1.00 65.69 93 PRO A C 1
ATOM 728 O O . PRO A 1 93 ? -54.225 -30.071 9.122 1.00 65.69 93 PRO A O 1
ATOM 731 N N . ALA A 1 94 ? -52.506 -29.450 7.811 1.00 64.56 94 ALA A N 1
ATOM 732 C CA . ALA A 1 94 ? -53.334 -29.051 6.687 1.00 64.56 94 ALA A CA 1
ATOM 733 C C . ALA A 1 94 ? -54.073 -30.296 6.175 1.00 64.56 94 ALA A C 1
ATOM 735 O O . ALA A 1 94 ? -53.445 -31.288 5.795 1.00 64.56 94 ALA A O 1
ATOM 736 N N . ARG A 1 95 ? -55.410 -30.253 6.188 1.00 60.31 95 ARG A N 1
ATOM 737 C CA . ARG A 1 95 ? -56.265 -31.269 5.568 1.00 60.31 95 ARG A CA 1
ATOM 738 C C . ARG A 1 95 ? -55.992 -31.273 4.061 1.00 60.31 95 ARG A C 1
ATOM 740 O O . ARG A 1 95 ? -56.579 -30.492 3.321 1.00 60.31 95 ARG A O 1
ATOM 747 N N . ARG A 1 96 ? -55.084 -32.134 3.604 1.00 63.97 96 ARG A N 1
ATOM 748 C CA . ARG A 1 96 ? -55.006 -32.524 2.193 1.00 63.97 96 ARG A CA 1
ATOM 749 C C . ARG A 1 96 ? -56.193 -33.453 1.896 1.00 63.97 96 ARG A C 1
ATOM 751 O O . ARG A 1 96 ? -56.413 -34.375 2.683 1.00 63.97 96 ARG A O 1
ATOM 758 N N . PRO A 1 97 ? -56.953 -33.246 0.808 1.00 64.94 97 PRO A N 1
ATOM 759 C CA . PRO A 1 97 ? -57.930 -34.235 0.370 1.00 64.94 97 PRO A CA 1
ATOM 760 C C . PRO A 1 97 ? -57.213 -35.539 -0.039 1.00 64.94 97 PRO A C 1
ATOM 762 O O . PRO A 1 97 ? -56.082 -35.482 -0.533 1.00 64.94 97 PRO A O 1
ATOM 765 N N . PRO A 1 98 ? -57.828 -36.712 0.191 1.00 53.91 98 PRO A N 1
ATOM 766 C CA . PRO A 1 98 ? -57.216 -38.006 -0.085 1.00 53.91 98 PRO A CA 1
ATOM 767 C C . PRO A 1 98 ? -57.094 -38.248 -1.596 1.00 53.91 98 PRO A C 1
ATOM 769 O O . PRO A 1 98 ? -58.093 -38.365 -2.299 1.00 53.91 98 PRO A O 1
ATOM 772 N N . GLY A 1 99 ? -55.856 -38.338 -2.084 1.00 56.72 99 GLY A N 1
ATOM 773 C CA . GLY A 1 99 ? -55.508 -39.004 -3.342 1.00 56.72 99 GLY A CA 1
ATOM 774 C C . GLY A 1 99 ? -54.926 -40.392 -3.037 1.00 56.72 99 GLY A C 1
ATOM 775 O O . GLY A 1 99 ? -54.367 -40.575 -1.952 1.00 56.72 99 GLY A O 1
ATOM 776 N N . PRO A 1 100 ? -55.082 -41.384 -3.928 1.00 55.00 100 PRO A N 1
ATOM 777 C CA . PRO A 1 100 ? -54.869 -42.790 -3.600 1.00 55.00 100 PRO A CA 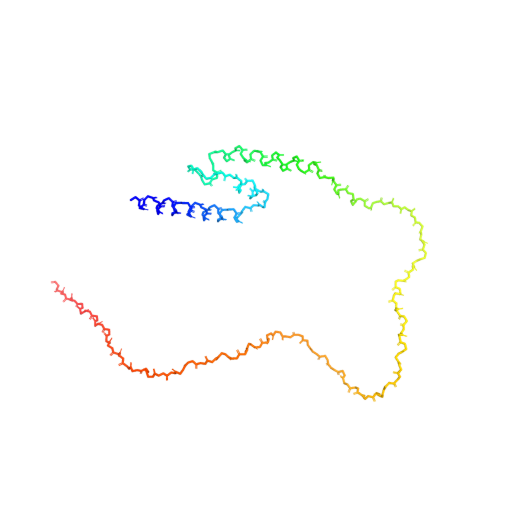1
ATOM 778 C C . PRO A 1 100 ? -53.403 -43.098 -3.277 1.00 55.00 100 PRO A C 1
ATOM 780 O O . PRO A 1 100 ? -52.483 -42.719 -4.000 1.00 55.00 100 PRO A O 1
ATOM 783 N N . ALA A 1 101 ? -53.210 -43.803 -2.164 1.00 47.06 101 ALA A N 1
ATOM 784 C CA . ALA A 1 101 ? -51.930 -44.305 -1.701 1.00 47.06 101 ALA A CA 1
ATOM 785 C C . ALA A 1 101 ? -51.431 -45.460 -2.584 1.00 47.06 101 ALA A C 1
ATOM 787 O O . ALA A 1 101 ? -52.149 -46.435 -2.791 1.00 47.06 101 ALA A O 1
ATOM 788 N N . ALA A 1 102 ? -50.167 -45.390 -3.000 1.00 46.50 102 ALA A N 1
ATOM 789 C CA . ALA A 1 102 ? -49.384 -46.550 -3.409 1.00 46.50 102 ALA A CA 1
ATOM 790 C C . ALA A 1 102 ? -48.074 -46.572 -2.602 1.00 46.50 102 ALA A C 1
ATOM 792 O O . ALA A 1 102 ? -47.153 -45.794 -2.832 1.00 46.50 102 ALA A O 1
ATOM 793 N N . SER A 1 103 ? -48.111 -47.412 -1.567 1.00 45.94 103 SER A N 1
ATOM 794 C CA . SER A 1 103 ? -47.043 -48.211 -0.950 1.00 45.94 103 SER A CA 1
ATOM 795 C C . SER A 1 103 ? -45.571 -47.773 -1.072 1.00 45.94 103 SER A C 1
ATOM 797 O O . SER A 1 103 ? -44.946 -47.894 -2.117 1.00 45.94 103 SER A O 1
ATOM 799 N N . THR A 1 104 ? -45.000 -47.439 0.091 1.00 49.19 104 THR A N 1
ATOM 800 C CA . THR A 1 104 ? -43.817 -48.095 0.687 1.00 49.19 104 THR A CA 1
ATOM 801 C C . THR A 1 104 ? -42.597 -48.383 -0.201 1.00 49.19 104 THR A C 1
ATOM 803 O O . THR A 1 104 ? -42.524 -49.428 -0.831 1.00 49.19 104 THR A O 1
ATOM 806 N N . SER A 1 105 ? -41.529 -47.598 -0.012 1.00 49.03 105 SER A N 1
ATOM 807 C CA . SER A 1 105 ? -40.239 -48.148 0.446 1.00 49.03 105 SER A CA 1
ATOM 808 C C . SER A 1 105 ? -39.365 -47.047 1.055 1.00 49.03 105 SER A C 1
ATOM 810 O O . SER A 1 105 ? -38.916 -46.132 0.367 1.00 49.03 105 SER A O 1
ATOM 812 N N . ARG A 1 106 ? -39.116 -47.139 2.365 1.00 47.97 106 ARG A N 1
ATOM 813 C CA . ARG A 1 106 ? -37.984 -46.472 3.015 1.00 47.97 106 ARG A CA 1
ATOM 814 C C . ARG A 1 106 ? -36.725 -47.268 2.672 1.00 47.97 106 ARG A C 1
ATOM 816 O O . ARG A 1 106 ? -36.702 -48.458 2.955 1.00 47.97 106 ARG A O 1
ATOM 823 N N . ASN A 1 107 ? -35.690 -46.610 2.163 1.00 49.81 107 ASN A N 1
ATOM 824 C CA . ASN A 1 107 ? -34.330 -46.847 2.635 1.00 49.81 107 ASN A CA 1
ATOM 825 C C . ASN A 1 107 ? -33.439 -45.635 2.343 1.00 49.81 107 ASN A C 1
ATOM 827 O O . ASN A 1 107 ? -33.527 -44.994 1.302 1.00 49.81 107 ASN A O 1
ATOM 831 N N . TYR A 1 108 ? -32.660 -45.307 3.361 1.00 46.44 108 TYR A N 1
ATOM 832 C CA . TYR A 1 108 ? -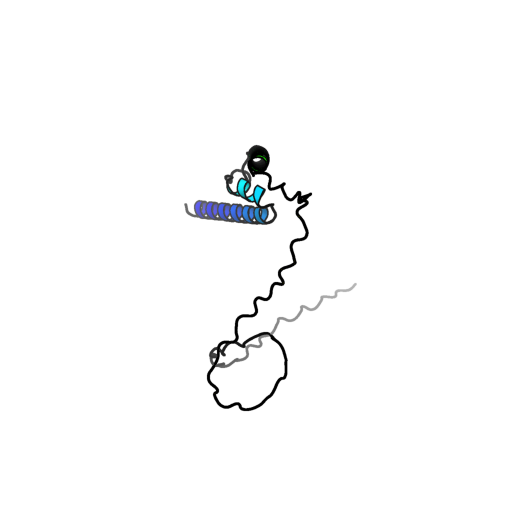31.673 -44.242 3.472 1.00 46.44 108 TYR A CA 1
ATOM 833 C C . TYR A 1 108 ? -30.463 -44.526 2.565 1.00 46.44 108 TYR A C 1
ATOM 835 O O . TYR A 1 108 ? -30.047 -45.677 2.523 1.00 46.44 108 TYR A O 1
ATOM 843 N N . GLU A 1 109 ? -29.856 -43.505 1.947 1.00 48.34 109 GLU A N 1
ATOM 844 C CA . GLU A 1 109 ? -28.397 -43.263 2.012 1.00 48.34 109 GLU A CA 1
ATOM 845 C C . GLU A 1 109 ? -27.977 -41.917 1.360 1.00 48.34 109 GLU A C 1
ATOM 847 O O . GLU A 1 109 ? -28.766 -41.321 0.623 1.00 48.34 109 GLU A O 1
ATOM 852 N N . PRO A 1 110 ? -26.795 -41.369 1.723 1.00 49.25 110 PRO A N 1
ATOM 853 C CA . PRO A 1 110 ? -26.522 -39.936 1.826 1.00 49.25 110 PRO A CA 1
ATOM 854 C C . PRO A 1 110 ? -25.781 -39.325 0.621 1.00 49.25 110 PRO A C 1
ATOM 856 O O . PRO A 1 110 ? -25.375 -39.987 -0.331 1.00 49.25 110 PRO A O 1
ATOM 859 N N . ALA A 1 111 ? -25.588 -38.005 0.702 1.00 56.28 111 ALA A N 1
ATOM 860 C CA . ALA A 1 111 ? -24.865 -37.186 -0.261 1.00 56.28 111 ALA A CA 1
ATOM 861 C C . ALA A 1 111 ? -23.426 -37.673 -0.523 1.00 56.28 111 ALA A C 1
ATOM 863 O O . ALA A 1 111 ? -22.616 -37.763 0.399 1.00 56.28 111 ALA A O 1
ATOM 864 N N . HIS A 1 112 ? -23.085 -37.857 -1.802 1.00 50.06 112 HIS A N 1
ATOM 865 C CA . HIS A 1 112 ? -21.708 -37.877 -2.285 1.00 50.06 112 HIS A CA 1
ATOM 866 C C . HIS A 1 112 ? -21.589 -37.086 -3.600 1.00 50.06 112 HIS A C 1
ATOM 868 O O . HIS A 1 112 ? -22.282 -37.332 -4.578 1.00 50.06 112 HIS A O 1
ATOM 874 N N . TRP A 1 113 ? -20.765 -36.045 -3.530 1.00 44.75 113 TRP A N 1
ATOM 875 C CA . TRP A 1 113 ? -19.789 -35.562 -4.507 1.00 44.75 113 TRP A CA 1
ATOM 876 C C . TRP A 1 113 ? -19.998 -35.810 -6.016 1.00 44.75 113 TRP A C 1
ATOM 878 O O . TRP A 1 113 ? -20.127 -36.929 -6.498 1.00 44.75 113 TRP A O 1
ATOM 888 N N . THR A 1 114 ? -19.782 -34.718 -6.762 1.00 47.56 114 THR A N 1
ATOM 889 C CA . THR A 1 114 ? -19.352 -34.645 -8.175 1.00 47.56 114 THR A CA 1
ATOM 890 C C . THR A 1 114 ? -20.347 -35.086 -9.250 1.00 47.56 114 THR A C 1
ATOM 892 O O . THR A 1 114 ? -20.394 -36.228 -9.688 1.00 47.56 114 THR A O 1
ATOM 895 N N . ARG A 1 115 ? -21.058 -34.097 -9.800 1.00 55.59 115 ARG A N 1
ATOM 896 C CA . ARG A 1 115 ? -21.653 -34.176 -11.138 1.00 55.59 115 ARG A CA 1
ATOM 897 C C . ARG A 1 115 ? -20.511 -34.109 -12.178 1.00 55.59 115 ARG A C 1
ATOM 899 O O . ARG A 1 115 ? -19.743 -33.147 -12.109 1.00 55.59 115 ARG A O 1
ATOM 906 N N . PRO A 1 116 ? -20.364 -35.052 -13.125 1.00 53.78 116 PRO A N 1
ATOM 907 C CA . PRO A 1 116 ? -19.392 -34.912 -14.207 1.00 53.78 116 PRO A CA 1
ATOM 908 C C . PRO A 1 116 ? -19.862 -33.845 -15.206 1.00 53.78 116 PRO A C 1
ATOM 910 O O . PRO A 1 116 ? -21.045 -33.775 -15.545 1.00 53.78 116 PRO A O 1
ATOM 913 N N . ALA A 1 117 ? -18.933 -33.006 -15.664 1.00 67.12 117 ALA A N 1
ATOM 914 C CA . ALA A 1 117 ? -19.155 -32.047 -16.743 1.00 67.12 117 ALA A CA 1
ATOM 915 C C . ALA A 1 117 ? -19.418 -32.767 -18.087 1.00 67.12 117 ALA A C 1
ATOM 917 O O . ALA A 1 117 ? -18.921 -33.878 -18.284 1.00 67.12 117 ALA A O 1
ATOM 918 N N . PRO A 1 118 ? -20.176 -32.162 -19.023 1.00 69.56 118 PRO A N 1
ATOM 919 C CA . PRO A 1 118 ? -20.382 -32.732 -20.355 1.00 69.56 118 PRO A CA 1
ATOM 920 C C . PRO A 1 118 ? -19.064 -32.774 -21.162 1.00 69.56 118 PRO A C 1
ATOM 922 O O . PRO A 1 118 ? -18.218 -31.894 -20.985 1.00 69.56 118 PRO A O 1
ATOM 925 N N . PRO A 1 119 ? -18.868 -33.767 -22.052 1.00 67.00 119 PRO A N 1
ATOM 926 C CA . PRO A 1 119 ? -17.635 -33.900 -22.824 1.00 67.00 119 PRO A CA 1
ATOM 927 C C . PRO A 1 119 ? -17.513 -32.810 -23.902 1.00 67.00 119 PRO A C 1
ATOM 929 O O . PRO A 1 119 ? -18.452 -32.547 -24.652 1.00 67.00 119 PRO A O 1
ATOM 932 N N . LEU A 1 120 ? -16.331 -32.192 -23.985 1.00 70.69 120 LEU A N 1
ATOM 933 C CA . LEU A 1 120 ? -15.934 -31.269 -25.054 1.00 70.69 120 LEU A CA 1
ATOM 934 C C . LEU A 1 120 ? -15.613 -32.039 -26.357 1.00 70.69 120 LEU A C 1
ATOM 936 O O . LEU A 1 120 ? -15.110 -33.164 -26.278 1.00 70.69 120 LEU A O 1
ATOM 940 N N . PRO A 1 121 ? -15.830 -31.454 -27.553 1.00 65.12 121 PRO A N 1
ATOM 941 C CA . PRO A 1 121 ? -15.449 -32.068 -28.828 1.00 65.12 121 PRO A CA 1
ATOM 942 C C . PRO A 1 121 ? -13.921 -32.178 -28.968 1.00 65.12 121 PRO A C 1
ATOM 944 O O . PRO A 1 121 ? -13.206 -31.190 -28.803 1.00 65.12 121 PRO A O 1
ATOM 947 N N . GLN A 1 122 ? -13.415 -33.371 -29.291 1.00 65.56 122 GLN A N 1
ATOM 948 C CA . GLN A 1 122 ? -11.992 -33.604 -29.563 1.00 65.56 122 GLN A CA 1
ATOM 949 C C . GLN A 1 122 ? -11.648 -33.211 -31.014 1.00 65.56 122 GLN A C 1
ATOM 951 O O . GLN A 1 122 ? -12.335 -33.670 -31.929 1.00 65.56 122 GLN A O 1
ATOM 956 N N . PRO A 1 123 ? -10.589 -32.422 -31.274 1.00 59.91 123 PRO A N 1
ATOM 957 C CA . PRO A 1 123 ? -10.053 -32.271 -32.622 1.00 59.91 123 PRO A CA 1
ATOM 958 C C . PRO A 1 123 ? -9.311 -33.547 -33.054 1.00 59.91 123 PRO A C 1
ATOM 960 O O . PRO A 1 123 ? -8.556 -34.144 -32.286 1.00 59.91 123 PRO A O 1
ATOM 963 N N . ALA A 1 124 ? -9.551 -33.961 -34.299 1.00 52.16 124 ALA A N 1
ATOM 964 C CA . ALA A 1 124 ? -9.029 -35.180 -34.902 1.00 52.16 124 ALA A CA 1
ATOM 965 C C . ALA A 1 124 ? -7.489 -35.243 -34.886 1.00 52.16 124 ALA A C 1
ATOM 967 O O . ALA A 1 124 ? -6.798 -34.343 -35.364 1.00 52.16 124 ALA A O 1
ATOM 968 N N . LEU A 1 125 ? -6.963 -36.356 -34.372 1.00 49.06 125 LEU A N 1
ATOM 969 C CA . LEU A 1 125 ? -5.564 -36.756 -34.477 1.00 49.06 125 LEU A CA 1
ATOM 970 C C . LEU A 1 125 ? -5.215 -37.035 -35.945 1.00 49.06 125 LEU A C 1
ATOM 972 O O . LEU A 1 125 ? -5.575 -38.080 -36.482 1.00 49.06 125 LEU A O 1
ATOM 976 N N . SER A 1 126 ? -4.473 -36.124 -36.575 1.00 49.75 126 SER A N 1
ATOM 977 C CA . SER A 1 126 ? -3.776 -36.389 -37.834 1.00 49.75 126 SER A CA 1
ATOM 978 C C . SER A 1 126 ? -2.277 -36.547 -37.579 1.00 49.75 126 SER A C 1
ATOM 980 O O . SER A 1 126 ? -1.599 -35.631 -37.125 1.00 49.75 126 SER A O 1
ATOM 982 N N . SER A 1 127 ? -1.804 -37.758 -37.869 1.00 49.53 127 SER A N 1
ATOM 983 C CA . SER A 1 127 ? -0.450 -38.124 -38.292 1.00 49.53 127 SER A CA 1
ATOM 984 C C . SER A 1 127 ? 0.733 -37.639 -37.442 1.00 49.53 127 SER A C 1
ATOM 986 O O . SER A 1 127 ? 1.421 -36.662 -37.730 1.00 49.53 127 SER A O 1
ATOM 988 N N . ARG A 1 128 ? 1.053 -38.440 -36.424 1.00 44.19 128 ARG A N 1
ATOM 989 C CA . ARG A 1 128 ? 2.343 -38.424 -35.732 1.00 44.19 128 ARG A CA 1
ATOM 990 C C . ARG A 1 128 ? 3.390 -39.108 -36.624 1.00 44.19 128 ARG A C 1
ATOM 992 O O . ARG A 1 128 ? 3.687 -40.285 -36.436 1.00 44.19 128 ARG A O 1
ATOM 999 N N . GLN A 1 129 ? 3.925 -38.387 -37.611 1.00 50.62 129 GLN A N 1
ATOM 1000 C CA . GLN A 1 129 ? 5.119 -38.824 -38.337 1.00 50.62 129 GLN A CA 1
ATOM 1001 C C . GLN A 1 129 ? 6.377 -38.557 -37.503 1.00 50.62 129 GLN A C 1
ATOM 1003 O O . GLN A 1 129 ? 6.627 -37.478 -36.971 1.00 50.62 129 GLN A O 1
ATOM 1008 N N . SER A 1 130 ? 7.121 -39.639 -37.358 1.00 50.78 130 SER A N 1
ATOM 1009 C CA . SER A 1 130 ? 8.396 -39.854 -36.698 1.00 50.78 130 SER A CA 1
ATOM 1010 C C . SER A 1 130 ? 9.526 -38.928 -37.159 1.00 50.78 130 SER A C 1
ATOM 1012 O O . SER A 1 130 ? 9.989 -39.047 -38.288 1.00 50.78 130 SER A O 1
ATOM 1014 N N . TYR A 1 131 ? 10.086 -38.157 -36.222 1.00 47.69 131 TYR A N 1
ATOM 1015 C CA . TYR A 1 131 ? 11.452 -37.626 -36.305 1.00 47.69 131 TYR A CA 1
ATOM 1016 C C . TYR A 1 131 ? 12.207 -37.999 -35.031 1.00 47.69 131 TYR A C 1
ATOM 1018 O O . TYR A 1 131 ? 12.374 -37.223 -34.093 1.00 47.69 131 TYR A O 1
ATOM 1026 N N . ARG A 1 132 ? 12.631 -39.262 -34.987 1.00 48.41 132 ARG A N 1
ATOM 1027 C CA . ARG A 1 132 ? 13.638 -39.757 -34.053 1.00 48.41 132 ARG A CA 1
ATOM 1028 C C . ARG A 1 132 ? 15.011 -39.423 -34.647 1.00 48.41 132 ARG A C 1
ATOM 1030 O O . ARG A 1 132 ? 15.625 -40.278 -35.271 1.00 48.41 132 ARG A O 1
ATOM 1037 N N . HIS A 1 133 ? 15.478 -38.193 -34.453 1.00 53.06 133 HIS A N 1
ATOM 1038 C CA . HIS A 1 133 ? 16.891 -37.831 -34.617 1.00 53.06 133 HIS A CA 1
ATOM 1039 C C . HIS A 1 133 ? 17.470 -37.639 -33.209 1.00 53.06 133 HIS A C 1
ATOM 1041 O O . HIS A 1 133 ? 17.145 -36.689 -32.511 1.00 53.06 133 HIS A O 1
ATOM 1047 N N . GLN A 1 134 ? 17.976 -38.730 -32.630 1.00 53.16 134 GLN A N 1
ATOM 1048 C CA . GLN A 1 134 ? 19.408 -38.947 -32.385 1.00 53.16 134 GLN A CA 1
ATOM 1049 C C . GLN A 1 134 ? 20.021 -37.884 -31.461 1.00 53.16 134 GLN A C 1
ATOM 1051 O O . GLN A 1 134 ? 20.435 -36.812 -31.887 1.00 53.16 134 GLN A O 1
ATOM 1056 N N . ALA A 1 135 ? 20.088 -38.227 -30.172 1.00 59.00 135 ALA A N 1
ATOM 1057 C CA . ALA A 1 135 ? 20.930 -37.539 -29.205 1.00 59.00 135 ALA A CA 1
ATOM 1058 C C . ALA A 1 135 ? 22.417 -37.734 -29.575 1.00 59.00 135 ALA A C 1
ATOM 1060 O O . ALA A 1 135 ? 22.787 -38.831 -30.006 1.00 59.00 135 ALA A O 1
ATOM 1061 N N . PRO A 1 136 ? 23.279 -36.716 -29.407 1.00 58.34 136 PRO A N 1
ATOM 1062 C CA . PRO A 1 136 ? 24.707 -36.855 -29.662 1.00 58.34 136 PRO A CA 1
ATOM 1063 C C . PRO A 1 136 ? 25.372 -37.768 -28.618 1.00 58.34 136 PRO A C 1
ATOM 1065 O O . PRO A 1 136 ? 25.068 -37.709 -27.427 1.00 58.34 136 PRO A O 1
ATOM 1068 N N . ALA A 1 137 ? 26.285 -38.623 -29.086 1.00 67.56 137 ALA A N 1
ATOM 1069 C CA . ALA A 1 137 ? 27.024 -39.588 -28.277 1.00 67.56 137 ALA A CA 1
ATOM 1070 C C . ALA A 1 137 ? 27.914 -38.916 -27.204 1.00 67.56 137 ALA A C 1
ATOM 1072 O O . ALA A 1 137 ? 28.464 -37.836 -27.449 1.00 67.56 137 ALA A O 1
ATOM 1073 N N . PRO A 1 138 ? 28.124 -39.551 -26.035 1.00 63.81 138 PRO A N 1
ATOM 1074 C CA . PRO A 1 138 ? 29.092 -39.077 -25.053 1.00 63.81 138 PRO A CA 1
ATOM 1075 C C . PRO A 1 138 ? 30.524 -39.238 -25.586 1.00 63.81 138 PRO A C 1
ATOM 1077 O O . PRO A 1 138 ? 30.883 -40.266 -26.161 1.00 63.81 138 PRO A O 1
ATOM 1080 N N . ARG A 1 139 ? 31.353 -38.203 -25.397 1.00 64.3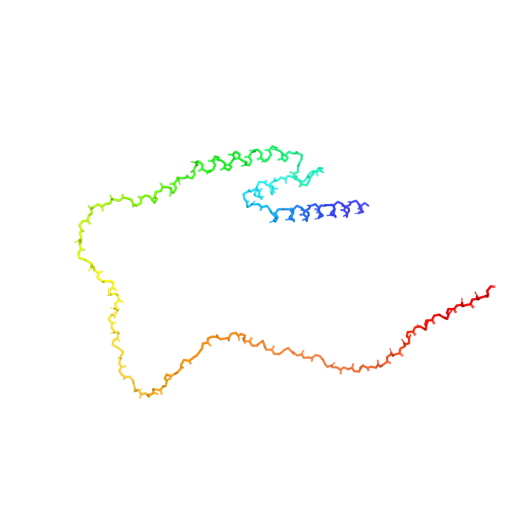8 139 ARG A N 1
ATOM 1081 C CA . ARG A 1 139 ? 32.768 -38.192 -25.801 1.00 64.38 139 ARG A CA 1
ATOM 1082 C C . ARG A 1 139 ? 33.552 -39.284 -25.055 1.00 64.38 139 ARG A C 1
ATOM 1084 O O . ARG A 1 139 ? 33.376 -39.411 -23.843 1.00 64.38 139 ARG A O 1
ATOM 1091 N N . PRO A 1 140 ? 34.456 -40.024 -25.721 1.00 57.78 140 PRO A N 1
ATOM 1092 C CA . PRO A 1 140 ? 35.316 -40.981 -25.044 1.00 57.78 140 PRO A CA 1
ATOM 1093 C C . PRO A 1 140 ? 36.350 -40.256 -24.176 1.00 57.78 140 PRO A C 1
ATOM 1095 O O . PRO A 1 140 ? 37.029 -39.323 -24.610 1.00 57.78 140 PRO A O 1
ATOM 1098 N N . SER A 1 141 ? 36.457 -40.714 -22.933 1.00 59.22 141 SER A N 1
ATOM 1099 C CA . SER A 1 141 ? 37.455 -40.317 -21.950 1.00 59.22 141 SER A CA 1
ATOM 1100 C C . SER A 1 141 ? 38.861 -40.649 -22.456 1.00 59.22 141 SER A C 1
ATOM 1102 O O . SER A 1 141 ? 39.239 -41.814 -22.586 1.00 59.22 141 SER A O 1
ATOM 1104 N N . GLN A 1 142 ? 39.673 -39.623 -22.722 1.00 64.06 142 GLN A N 1
ATOM 1105 C CA . GLN A 1 142 ? 41.098 -39.831 -22.959 1.00 64.06 142 GLN A CA 1
ATOM 1106 C C . GLN A 1 142 ? 41.788 -40.173 -21.638 1.00 64.06 142 GLN A C 1
ATOM 1108 O O . GLN A 1 142 ? 42.219 -39.317 -20.873 1.00 64.06 142 GLN A O 1
ATOM 1113 N N . ARG A 1 143 ? 41.905 -41.478 -21.395 1.00 53.12 143 ARG A N 1
ATOM 1114 C CA . ARG A 1 143 ? 42.991 -42.059 -20.611 1.00 53.12 143 ARG A CA 1
ATOM 1115 C C . ARG A 1 143 ? 44.304 -41.791 -21.353 1.00 53.12 143 ARG A C 1
ATOM 1117 O O . ARG A 1 143 ? 44.538 -42.378 -22.407 1.00 53.12 143 ARG A O 1
ATOM 1124 N N . ARG A 1 144 ? 45.204 -41.015 -20.758 1.00 54.41 144 ARG A N 1
ATOM 1125 C CA . ARG A 1 144 ? 46.645 -41.251 -20.897 1.00 54.41 144 ARG A CA 1
ATOM 1126 C C . ARG A 1 144 ? 47.227 -41.467 -19.500 1.00 54.41 144 ARG A C 1
ATOM 1128 O O . ARG A 1 144 ? 47.232 -40.568 -18.673 1.00 54.41 144 ARG A O 1
ATOM 1135 N N . ARG A 1 145 ? 47.589 -42.729 -19.253 1.00 56.53 145 ARG A N 1
ATOM 1136 C CA . ARG A 1 145 ? 48.580 -43.198 -18.269 1.00 56.53 145 ARG A CA 1
ATOM 1137 C C . ARG A 1 145 ? 49.995 -42.906 -18.820 1.00 56.53 145 ARG A C 1
ATOM 1139 O O . ARG A 1 145 ? 50.083 -42.625 -20.018 1.00 56.53 145 ARG A O 1
ATOM 1146 N N . PRO A 1 146 ? 51.050 -43.333 -18.113 1.00 61.28 146 PRO A N 1
ATOM 1147 C CA . PRO A 1 146 ? 51.481 -43.003 -16.757 1.00 61.28 146 PRO A CA 1
ATOM 1148 C C . PRO A 1 146 ? 52.673 -42.029 -16.770 1.00 61.28 146 PRO A C 1
ATOM 1150 O O . PRO A 1 146 ? 53.262 -41.819 -17.854 1.00 61.28 146 PRO A O 1
#

Secondary structure (DSSP, 8-state):
-HHHHHHHHHHHHHHHHHHHHHHHHS-HHHHHHHHTSPPSSSTT-TTHHHHHHHHHHHHHHHHHHS------------------------PPPP----PPP-------------PPPPPPPPPP----------PPPPPP------